Protein AF-A0A369B6W3-F1 (afdb_monomer_lite)

Organism: NCBI:txid1297424

Secondary structure (DSSP, 8-state):
-HHHHHHHHHHHHHHHHHHHHHHHHHHHHHHHHTT---TT-EEEEEEETTEEEEE--EETTEEPPPPPHHHHHHHHHHHHHHT--BPSEEEEEETT--HHHHGGGS-B-

Foldseek 3Di:
DVVVVVVVVVVVVVVVVVVVVVVVVVVVVCVVVVDPLVFPDKWKWFDDPVDIDIDFDDDPPDRADDPDPVQVVVLVVVCVVVVWDFDGDIWIDRRPPRSVRVVVRTDTD

Sequence (109 aa):
MKKIIIVSLSIILIGVVSIYLYNYFTFKNAFDKAGIVTLGKTLIIEVNESDIRDYNFIEKNQELGKWKESEKNSFINYMKEKKLILKPGAYEINQGTAWEKAIEIFQFE

Structure (mmCIF, N/CA/C/O backbone):
data_AF-A0A369B6W3-F1
#
_entry.id   AF-A0A369B6W3-F1
#
loop_
_atom_site.group_PDB
_atom_site.id
_atom_site.type_symbol
_atom_site.label_atom_id
_atom_site.label_alt_id
_atom_site.label_comp_id
_atom_site.label_asym_id
_atom_site.label_entity_id
_atom_site.label_seq_id
_atom_site.pdbx_PDB_ins_code
_atom_site.Cartn_x
_atom_site.Cartn_y
_atom_site.Cartn_z
_atom_site.occupancy
_atom_site.B_iso_or_equiv
_atom_site.auth_seq_id
_atom_site.auth_comp_id
_atom_site.auth_asym_id
_atom_site.auth_atom_id
_atom_site.pdbx_PDB_model_num
ATOM 1 N N . MET A 1 1 ? 26.537 33.912 -44.029 1.00 60.38 1 MET A N 1
ATOM 2 C CA . MET A 1 1 ? 25.814 34.239 -42.777 1.00 60.38 1 MET A CA 1
ATOM 3 C C . MET A 1 1 ? 24.512 33.449 -42.611 1.00 60.38 1 MET A C 1
ATOM 5 O O . MET A 1 1 ? 24.460 32.643 -41.698 1.00 60.38 1 MET A O 1
ATOM 9 N N . LYS A 1 2 ? 23.513 33.552 -43.508 1.00 61.41 2 LYS A N 1
ATOM 10 C CA . LYS A 1 2 ? 22.226 32.816 -43.387 1.00 61.41 2 LYS A CA 1
ATOM 11 C C . LYS A 1 2 ? 22.357 31.284 -43.234 1.00 61.41 2 LYS A C 1
ATOM 13 O O . LYS A 1 2 ? 21.684 30.700 -42.399 1.00 61.41 2 LYS A O 1
ATOM 18 N N . LYS A 1 3 ? 23.272 30.644 -43.979 1.00 64.12 3 LYS A N 1
ATOM 19 C CA . LYS A 1 3 ? 23.532 29.190 -43.882 1.00 64.12 3 LYS A CA 1
ATOM 20 C C . LYS A 1 3 ? 24.106 28.760 -42.522 1.00 64.12 3 LYS A C 1
ATOM 22 O O . LYS A 1 3 ? 23.768 27.691 -42.043 1.00 64.12 3 LYS A O 1
ATOM 27 N N . ILE A 1 4 ? 24.929 29.605 -41.895 1.00 70.88 4 ILE A N 1
ATOM 28 C CA . ILE A 1 4 ? 25.545 29.326 -40.586 1.00 70.88 4 ILE A CA 1
ATOM 29 C C . ILE A 1 4 ? 24.474 29.363 -39.490 1.00 70.88 4 ILE A C 1
ATOM 31 O O . ILE A 1 4 ? 24.413 28.463 -38.667 1.00 70.88 4 ILE A O 1
ATOM 35 N N . ILE A 1 5 ? 23.567 30.344 -39.552 1.00 73.56 5 ILE A N 1
ATOM 36 C CA . ILE A 1 5 ? 22.449 30.485 -38.607 1.00 73.56 5 ILE A CA 1
ATOM 37 C C . ILE A 1 5 ? 21.522 29.259 -38.651 1.00 73.56 5 ILE A C 1
ATOM 39 O O . ILE A 1 5 ? 21.142 28.744 -37.604 1.00 73.56 5 ILE A O 1
ATOM 43 N N . ILE A 1 6 ? 21.203 28.756 -39.849 1.00 75.75 6 ILE A N 1
ATOM 44 C CA . ILE A 1 6 ? 20.357 27.562 -40.022 1.00 75.75 6 ILE A CA 1
ATOM 45 C C . ILE A 1 6 ? 21.028 26.323 -39.416 1.00 75.75 6 ILE A C 1
ATOM 47 O O . ILE A 1 6 ? 20.380 25.565 -38.702 1.00 75.75 6 ILE A O 1
ATOM 51 N N . VAL A 1 7 ? 22.330 26.137 -39.652 1.00 74.00 7 VAL A N 1
ATOM 52 C CA . VAL A 1 7 ? 23.082 25.004 -39.090 1.00 74.00 7 VAL A CA 1
ATOM 53 C C . VAL A 1 7 ? 23.132 25.077 -37.561 1.00 74.00 7 VAL A C 1
ATOM 55 O O . VAL A 1 7 ? 22.902 24.068 -36.898 1.00 74.00 7 VAL A O 1
ATOM 58 N N . SER A 1 8 ? 23.352 26.263 -36.985 1.00 72.81 8 SER A N 1
ATOM 59 C CA . SER A 1 8 ? 23.335 26.456 -35.530 1.00 72.81 8 SER A CA 1
ATOM 60 C C . SER A 1 8 ? 21.963 26.161 -34.910 1.00 72.81 8 SER A C 1
ATOM 62 O O . SER A 1 8 ? 21.895 25.508 -33.872 1.00 72.81 8 SER A O 1
ATOM 64 N N . LEU A 1 9 ? 20.870 26.573 -35.560 1.00 78.50 9 LEU A N 1
ATOM 65 C CA . LEU A 1 9 ? 19.500 26.275 -35.121 1.00 78.50 9 LEU A CA 1
ATOM 66 C C . LEU A 1 9 ? 19.202 24.771 -35.117 1.00 78.50 9 LEU A C 1
ATOM 68 O O . LEU A 1 9 ? 18.630 24.268 -34.152 1.00 78.50 9 LEU A O 1
ATOM 72 N N . SER A 1 10 ? 19.637 24.044 -36.148 1.00 76.56 10 SER A N 1
ATOM 73 C CA . SER A 1 10 ? 19.457 22.590 -36.222 1.00 76.56 10 SER A CA 1
ATOM 74 C C . SER A 1 10 ? 20.183 21.856 -35.092 1.00 76.56 10 SER A C 1
ATOM 76 O O . SER A 1 10 ? 19.630 20.925 -34.513 1.00 76.56 10 SER A O 1
ATOM 78 N N . ILE A 1 11 ? 21.395 22.293 -34.732 1.00 79.19 11 ILE A N 1
ATOM 79 C CA . ILE A 1 11 ? 22.173 21.692 -33.636 1.00 79.19 11 ILE A CA 1
ATOM 80 C C . ILE A 1 11 ? 21.484 21.924 -32.285 1.00 79.19 11 ILE A C 1
ATOM 82 O O . ILE A 1 11 ? 21.382 20.997 -31.482 1.00 79.19 11 ILE A O 1
ATOM 86 N N . ILE A 1 12 ? 20.962 23.133 -32.052 1.00 82.31 12 ILE A N 1
ATOM 87 C CA . ILE A 1 12 ? 20.214 23.458 -30.828 1.00 82.31 12 ILE A CA 1
ATOM 88 C C . ILE A 1 12 ? 18.953 22.595 -30.729 1.00 82.31 12 ILE A C 1
ATOM 90 O O . ILE A 1 12 ? 18.688 22.015 -29.677 1.00 82.31 12 ILE A O 1
ATOM 94 N N . LEU A 1 13 ? 18.203 22.457 -31.827 1.00 80.88 13 LE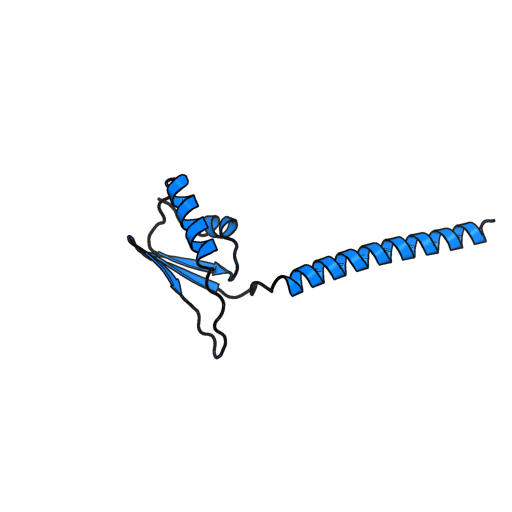U A N 1
ATOM 95 C CA . LEU A 1 13 ? 16.982 21.653 -31.857 1.00 80.88 13 LEU A CA 1
ATOM 96 C C . LEU A 1 13 ? 17.267 20.177 -31.538 1.00 80.88 13 LEU A C 1
ATOM 98 O O . LEU A 1 13 ? 16.584 19.585 -30.704 1.00 80.88 13 LEU A O 1
ATOM 102 N N . ILE A 1 14 ? 18.311 19.601 -32.143 1.00 83.12 14 ILE A N 1
ATOM 103 C CA . ILE A 1 14 ? 18.744 18.223 -31.866 1.00 83.12 14 ILE A CA 1
ATOM 104 C C . ILE A 1 14 ? 19.161 18.071 -30.398 1.00 83.12 14 ILE A C 1
ATOM 106 O O . ILE A 1 14 ? 18.805 17.076 -29.765 1.00 83.12 14 ILE A O 1
ATOM 110 N N . GLY A 1 15 ? 19.860 19.061 -29.832 1.00 80.06 15 GLY A N 1
ATOM 111 C CA . GLY A 1 15 ? 20.233 19.073 -28.418 1.00 80.06 15 GLY A CA 1
ATOM 112 C C . GLY A 1 15 ? 19.017 19.042 -27.488 1.00 80.06 15 GLY A C 1
ATOM 113 O O . GLY A 1 15 ? 18.956 18.206 -26.588 1.00 80.06 15 GLY A O 1
ATOM 114 N N . VAL A 1 16 ? 18.011 19.888 -27.741 1.00 82.88 16 VAL A N 1
ATOM 115 C CA . VAL A 1 16 ? 16.775 19.943 -26.936 1.00 82.88 16 VAL A CA 1
ATOM 116 C C . VAL A 1 16 ? 15.996 18.630 -27.023 1.00 82.88 16 VAL A C 1
ATOM 118 O O . VAL A 1 16 ? 15.594 18.089 -25.993 1.00 82.88 16 VAL A O 1
ATOM 121 N N . VAL A 1 17 ? 15.831 18.078 -28.229 1.00 81.62 17 VAL A N 1
ATOM 122 C CA . VAL A 1 17 ? 15.153 16.787 -28.432 1.00 81.62 17 VAL A CA 1
ATOM 123 C C . VAL A 1 17 ? 15.911 15.655 -27.735 1.00 81.62 17 VAL A C 1
ATOM 125 O O . VAL A 1 17 ? 15.287 14.811 -27.098 1.00 81.62 17 VAL A O 1
ATOM 128 N N . SER A 1 18 ? 17.245 15.656 -27.781 1.00 79.56 18 SER A N 1
ATOM 129 C CA . SER A 1 18 ? 18.065 14.630 -27.123 1.00 79.56 18 SER A CA 1
ATOM 130 C C . SER A 1 18 ? 17.948 14.686 -25.599 1.00 79.56 18 SER A C 1
ATOM 132 O O . SER A 1 18 ? 17.792 13.645 -24.969 1.00 79.56 18 SER A O 1
ATOM 134 N N . ILE A 1 19 ? 17.957 15.885 -25.003 1.00 82.19 19 ILE A N 1
ATOM 135 C CA . ILE A 1 19 ? 17.749 16.072 -23.557 1.00 82.19 19 ILE A CA 1
ATOM 136 C C . ILE A 1 19 ? 16.336 15.635 -23.158 1.00 82.19 19 ILE A C 1
ATOM 138 O O . ILE A 1 19 ? 16.162 14.945 -22.154 1.00 82.19 19 ILE A O 1
ATOM 142 N N . TYR A 1 20 ? 15.326 15.999 -23.952 1.00 78.50 20 TYR A N 1
ATOM 143 C CA . TYR A 1 20 ? 13.942 15.605 -23.702 1.00 78.50 20 TYR A CA 1
ATOM 144 C C . TYR A 1 20 ? 13.769 14.083 -23.750 1.00 78.50 20 TYR A C 1
ATOM 146 O O . TYR A 1 20 ? 13.223 13.495 -22.817 1.00 78.50 20 TYR A O 1
ATOM 154 N N . LEU A 1 21 ? 14.294 13.430 -24.792 1.00 77.62 21 LEU A N 1
ATOM 155 C CA . LEU A 1 21 ? 14.273 11.975 -24.915 1.00 77.62 21 LEU A CA 1
ATOM 156 C C . LEU A 1 21 ? 15.069 11.306 -23.795 1.00 77.62 21 LEU A C 1
ATOM 158 O O . LEU A 1 21 ? 14.592 10.327 -23.234 1.00 77.62 21 LEU A O 1
ATOM 162 N N . TYR A 1 22 ? 16.235 11.834 -23.418 1.00 78.25 22 TYR A N 1
ATOM 163 C CA . TYR A 1 22 ? 17.024 11.296 -22.310 1.00 78.25 22 TYR A CA 1
ATOM 164 C C . TYR A 1 22 ? 16.271 11.374 -20.980 1.00 78.25 22 TYR A C 1
ATOM 166 O O . TYR A 1 22 ? 16.220 10.385 -20.253 1.00 78.25 22 TYR A O 1
ATOM 174 N N . ASN A 1 23 ? 15.632 12.505 -20.676 1.00 72.44 23 ASN A N 1
ATOM 175 C CA . ASN A 1 23 ? 14.807 12.647 -19.477 1.00 72.44 23 ASN A CA 1
ATOM 176 C C . ASN A 1 23 ? 13.587 11.725 -19.522 1.00 72.44 23 ASN A C 1
ATOM 178 O O . ASN A 1 23 ? 13.288 11.080 -18.524 1.00 72.44 23 ASN A O 1
ATOM 182 N N . TYR A 1 24 ? 12.929 11.592 -20.675 1.00 73.81 24 TYR A N 1
ATOM 183 C CA . TYR A 1 24 ? 11.812 10.666 -20.854 1.00 73.81 24 TYR A CA 1
ATOM 184 C C . TYR A 1 24 ? 12.239 9.204 -20.669 1.00 73.81 24 TYR A C 1
ATOM 186 O O . TYR A 1 24 ? 11.596 8.469 -19.928 1.00 73.81 24 TYR A O 1
ATOM 194 N N . PHE A 1 25 ? 13.350 8.777 -21.277 1.00 70.38 25 PHE A N 1
ATOM 195 C CA . PHE A 1 25 ? 13.887 7.423 -21.122 1.00 70.38 25 PHE A CA 1
ATOM 196 C C . PHE A 1 25 ? 14.426 7.168 -19.719 1.00 70.38 25 PHE A C 1
ATOM 198 O O . PHE A 1 25 ? 14.278 6.060 -19.222 1.00 70.38 25 PHE A O 1
ATOM 205 N N . THR A 1 26 ? 15.022 8.161 -19.062 1.00 67.69 26 THR A N 1
ATOM 206 C CA . THR A 1 26 ? 15.501 8.033 -17.680 1.00 67.69 26 THR A CA 1
ATOM 207 C C . THR A 1 26 ? 14.330 7.970 -16.712 1.00 67.69 26 THR A C 1
ATOM 209 O O . THR A 1 26 ? 14.348 7.135 -15.821 1.00 67.69 26 THR A O 1
ATOM 212 N N . PHE A 1 27 ? 13.284 8.775 -16.917 1.00 60.12 27 PHE A N 1
ATOM 213 C CA . PHE A 1 27 ? 12.050 8.720 -16.136 1.00 60.12 27 PHE A CA 1
ATOM 214 C C . PHE A 1 27 ? 11.310 7.402 -16.358 1.00 60.12 27 PHE A C 1
ATOM 216 O O . PHE A 1 27 ? 10.925 6.761 -15.390 1.00 60.12 27 PHE A O 1
ATOM 223 N N . LYS A 1 28 ? 11.185 6.947 -17.611 1.00 59.41 28 LYS A N 1
ATOM 224 C CA . LYS A 1 28 ? 10.591 5.653 -17.959 1.00 59.41 28 LYS A CA 1
ATOM 225 C C . LYS A 1 28 ? 11.400 4.490 -17.393 1.00 59.41 28 LYS A C 1
ATOM 227 O O . LYS A 1 28 ? 10.831 3.627 -16.751 1.00 59.41 28 LYS A O 1
ATOM 232 N N . ASN A 1 29 ? 12.724 4.500 -17.540 1.00 58.84 29 ASN A N 1
ATOM 233 C CA . ASN A 1 29 ? 13.590 3.476 -16.961 1.00 58.84 29 ASN A CA 1
ATOM 234 C C . ASN A 1 29 ? 13.630 3.549 -15.434 1.00 58.84 29 ASN A C 1
ATOM 236 O O . ASN A 1 29 ? 13.825 2.519 -14.809 1.00 58.84 29 ASN A O 1
ATOM 240 N N . ALA A 1 30 ? 13.480 4.725 -14.820 1.00 58.38 30 ALA A N 1
ATOM 241 C CA . ALA A 1 30 ? 13.326 4.857 -13.376 1.00 58.38 30 ALA A CA 1
ATOM 242 C C . ALA A 1 30 ? 11.963 4.322 -12.925 1.00 58.38 30 ALA A C 1
ATOM 244 O O . ALA A 1 30 ? 11.916 3.649 -11.911 1.00 58.38 30 ALA A O 1
ATOM 245 N N . PHE A 1 31 ? 10.894 4.527 -13.699 1.00 52.56 31 PHE A N 1
ATOM 246 C CA . PHE A 1 31 ? 9.586 3.894 -13.497 1.00 52.56 31 PHE A CA 1
ATOM 247 C C . PHE A 1 31 ? 9.664 2.364 -13.628 1.00 52.56 31 PHE A C 1
ATOM 249 O O . PHE A 1 31 ? 9.196 1.647 -12.752 1.00 52.56 31 PHE A O 1
ATOM 256 N N . ASP A 1 32 ? 10.318 1.865 -14.678 1.00 52.53 32 ASP A N 1
ATOM 257 C CA . ASP A 1 32 ? 10.472 0.435 -14.953 1.00 52.53 32 ASP A CA 1
ATOM 258 C C . ASP A 1 32 ? 11.433 -0.238 -13.944 1.00 52.53 32 ASP A C 1
ATOM 260 O O . ASP A 1 32 ? 11.215 -1.380 -13.541 1.00 52.53 32 ASP A O 1
ATOM 264 N N . LYS A 1 33 ? 12.486 0.465 -13.485 1.00 48.34 33 LYS A N 1
ATOM 265 C CA . LYS A 1 33 ? 13.457 -0.022 -12.479 1.00 48.34 33 LYS A CA 1
ATOM 266 C C . LYS A 1 33 ? 13.033 0.205 -11.029 1.00 48.34 33 LYS A C 1
ATOM 268 O O . LYS A 1 33 ? 13.528 -0.519 -10.171 1.00 48.34 33 LYS A O 1
ATOM 273 N N . ALA A 1 34 ? 12.129 1.142 -10.736 1.00 49.47 34 ALA A N 1
ATOM 274 C CA . ALA A 1 34 ? 11.531 1.316 -9.404 1.00 49.47 34 ALA A CA 1
ATOM 275 C C . ALA A 1 34 ? 10.627 0.138 -9.005 1.00 49.47 34 ALA A C 1
ATOM 277 O O . ALA A 1 34 ? 10.035 0.149 -7.928 1.00 49.47 34 ALA A O 1
ATOM 278 N N . GLY A 1 35 ? 10.562 -0.899 -9.841 1.00 38.44 35 GLY A N 1
ATOM 279 C CA . GLY A 1 35 ? 9.633 -1.986 -9.679 1.00 38.44 35 GLY A CA 1
ATOM 280 C C . GLY A 1 35 ? 8.299 -1.510 -10.204 1.00 38.44 35 GLY A C 1
ATOM 281 O O . GLY A 1 35 ? 7.638 -0.651 -9.628 1.00 38.44 35 GLY A O 1
ATOM 282 N N . ILE A 1 36 ? 7.894 -2.122 -11.302 1.00 42.94 36 ILE A N 1
ATOM 283 C CA . ILE A 1 36 ? 6.495 -2.281 -11.640 1.00 42.94 36 ILE A CA 1
ATOM 284 C C . ILE A 1 36 ? 5.838 -2.904 -10.399 1.00 42.94 36 ILE A C 1
ATOM 286 O O . ILE A 1 36 ? 5.810 -4.118 -10.220 1.00 42.94 36 ILE A O 1
ATOM 290 N N . VAL A 1 37 ? 5.333 -2.049 -9.509 1.00 46.38 37 VAL A N 1
ATOM 291 C CA . VAL A 1 37 ? 4.018 -2.226 -8.919 1.00 46.38 37 VAL A CA 1
ATOM 292 C C . VAL A 1 37 ? 3.170 -2.793 -10.046 1.00 46.38 37 VAL A C 1
ATOM 294 O O . VAL A 1 37 ? 2.994 -2.116 -11.057 1.00 46.38 37 VAL A O 1
ATOM 297 N N . THR A 1 38 ? 2.786 -4.062 -9.951 1.00 44.22 38 THR A N 1
ATOM 298 C CA . THR A 1 38 ? 1.987 -4.773 -10.949 1.00 44.22 38 THR A CA 1
ATOM 299 C C . THR A 1 38 ? 0.645 -4.062 -11.117 1.00 44.22 38 THR A C 1
ATOM 301 O O . THR A 1 38 ? -0.369 -4.449 -10.545 1.00 44.22 38 THR A O 1
ATOM 304 N N . LEU A 1 39 ? 0.646 -2.978 -11.896 1.00 47.91 39 LEU A N 1
ATOM 305 C CA . LEU A 1 39 ? -0.525 -2.225 -12.304 1.00 47.91 39 LEU A CA 1
ATOM 306 C C . LEU A 1 39 ? -1.383 -3.174 -13.137 1.00 47.91 39 LEU A C 1
ATOM 308 O O . LEU A 1 39 ? -1.049 -3.485 -14.278 1.00 47.91 39 LEU A O 1
ATOM 312 N N . GLY A 1 40 ? -2.463 -3.660 -12.531 1.00 49.75 40 GLY A N 1
ATOM 313 C CA . GLY A 1 40 ? -3.501 -4.411 -13.231 1.00 49.75 40 GLY A CA 1
ATOM 314 C C . GLY A 1 40 ? -4.042 -5.642 -12.514 1.00 49.75 40 GLY A C 1
ATOM 315 O O . GLY A 1 40 ? -4.955 -6.258 -13.051 1.00 49.75 40 GLY A O 1
ATOM 316 N N . LYS A 1 41 ? -3.521 -6.023 -11.340 1.00 61.16 41 LYS A N 1
ATOM 317 C CA . LYS A 1 41 ? -4.063 -7.160 -10.577 1.00 61.16 41 LYS A CA 1
ATOM 318 C C . LYS A 1 41 ? -4.628 -6.709 -9.236 1.00 61.16 41 LYS A C 1
ATOM 320 O O . LYS A 1 41 ? -3.996 -5.925 -8.530 1.00 61.16 41 LYS A O 1
ATOM 325 N N . THR A 1 42 ? -5.815 -7.206 -8.908 1.00 69.31 42 THR A N 1
ATOM 326 C CA . THR A 1 42 ? -6.533 -6.888 -7.671 1.00 69.31 42 THR A CA 1
ATOM 327 C C . THR A 1 42 ? -5.900 -7.614 -6.480 1.00 69.31 42 THR A C 1
ATOM 329 O O . THR A 1 42 ? -5.556 -8.791 -6.563 1.00 69.31 42 THR A O 1
ATOM 332 N N . LEU A 1 43 ? -5.734 -6.904 -5.372 1.00 73.81 43 LEU A N 1
ATOM 333 C CA . LEU A 1 43 ? -5.436 -7.389 -4.031 1.00 73.81 43 LEU 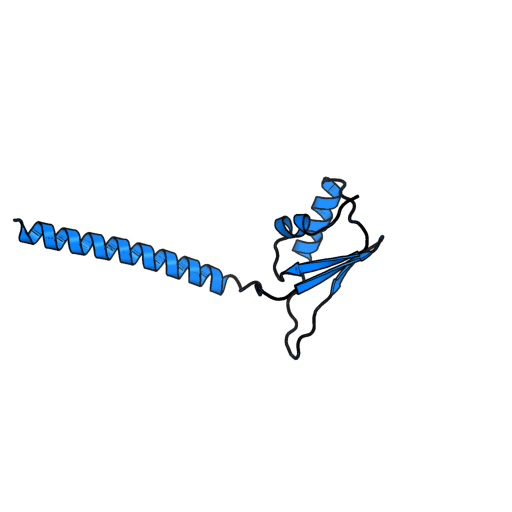A CA 1
ATOM 334 C C . LEU A 1 43 ? -6.719 -7.236 -3.205 1.00 73.81 43 LEU A C 1
ATOM 336 O O . LEU A 1 43 ? -7.296 -6.150 -3.185 1.00 73.81 43 LEU A O 1
ATOM 340 N N . ILE A 1 44 ? -7.159 -8.306 -2.536 1.00 74.12 44 ILE A N 1
ATOM 341 C CA . ILE A 1 44 ? -8.268 -8.223 -1.580 1.00 74.12 44 ILE A CA 1
ATOM 342 C C . ILE A 1 44 ? -7.693 -7.993 -0.188 1.00 74.12 44 ILE A C 1
ATOM 344 O O . ILE A 1 44 ? -6.873 -8.776 0.297 1.00 74.12 44 ILE A O 1
ATOM 348 N N . ILE A 1 45 ? -8.170 -6.937 0.457 1.00 78.38 45 ILE A N 1
ATOM 349 C CA . ILE A 1 45 ? -7.953 -6.664 1.871 1.00 78.38 45 ILE A CA 1
ATOM 350 C C . ILE A 1 45 ? -9.266 -6.946 2.590 1.00 78.38 45 ILE A C 1
ATOM 352 O O . ILE A 1 45 ? -10.271 -6.282 2.348 1.00 78.38 45 ILE A O 1
ATOM 356 N N . GLU A 1 46 ? -9.269 -7.939 3.469 1.00 79.62 46 GLU A N 1
ATOM 357 C CA . GLU A 1 46 ? -10.392 -8.195 4.361 1.00 79.62 46 GLU A CA 1
ATOM 358 C C . GLU A 1 46 ? -10.174 -7.429 5.658 1.00 79.62 46 GLU A C 1
ATOM 360 O O . GLU A 1 46 ? -9.152 -7.578 6.336 1.00 79.62 46 GLU A O 1
ATOM 365 N N . VAL A 1 47 ? -11.158 -6.618 6.010 1.00 81.06 47 VAL A N 1
ATOM 366 C CA . VAL A 1 47 ? -11.213 -5.926 7.286 1.00 81.06 47 VAL A CA 1
ATOM 367 C C . VAL A 1 47 ? -12.276 -6.614 8.122 1.00 81.06 47 VAL A C 1
ATOM 369 O O . VAL A 1 47 ? -13.454 -6.618 7.772 1.00 81.06 47 VAL A O 1
ATOM 372 N N . ASN A 1 48 ? -11.846 -7.193 9.233 1.00 77.38 48 ASN A N 1
ATOM 373 C CA . ASN A 1 48 ? -12.703 -7.723 10.280 1.00 77.38 48 ASN A CA 1
ATOM 374 C C . ASN A 1 48 ? -12.669 -6.768 11.481 1.00 77.38 48 ASN A C 1
ATOM 376 O O . ASN A 1 48 ? -11.741 -5.973 11.619 1.00 77.38 48 ASN A O 1
ATOM 380 N N . GLU A 1 49 ? -13.640 -6.877 12.391 1.00 68.00 49 GLU A N 1
ATOM 381 C CA . GLU A 1 49 ? -13.753 -6.006 13.580 1.00 68.00 49 GLU A CA 1
ATOM 382 C C . GLU A 1 49 ? -12.462 -5.923 14.418 1.00 68.00 49 GLU A C 1
ATOM 384 O O . GLU A 1 49 ? -12.204 -4.919 15.078 1.00 68.00 49 GLU A O 1
ATOM 389 N N . SER A 1 50 ? -11.633 -6.970 14.382 1.00 66.31 50 SER A N 1
ATOM 390 C CA . SER A 1 50 ? -10.402 -7.076 15.167 1.00 66.31 50 SER A CA 1
ATOM 391 C C . SER A 1 50 ? -9.117 -7.159 14.340 1.00 66.31 50 SER A C 1
ATOM 393 O O . SER A 1 50 ? -8.044 -7.264 14.932 1.00 66.31 50 SER A O 1
ATOM 395 N N . ASP A 1 51 ? -9.190 -7.214 13.005 1.00 70.62 51 ASP A N 1
ATOM 396 C CA . ASP A 1 51 ? -8.032 -7.592 12.184 1.00 70.62 51 ASP A CA 1
ATOM 397 C C . ASP A 1 51 ? -8.119 -7.070 10.742 1.00 70.62 51 ASP A C 1
ATOM 399 O O . ASP A 1 51 ? -9.197 -6.993 10.161 1.00 70.62 51 ASP A O 1
ATOM 403 N N . ILE A 1 52 ? -6.965 -6.765 10.146 1.00 73.06 52 ILE A N 1
ATOM 404 C CA . ILE A 1 52 ? -6.830 -6.389 8.732 1.00 73.06 52 ILE A CA 1
ATOM 405 C C . ILE A 1 52 ? -5.942 -7.435 8.068 1.00 73.06 52 ILE A C 1
ATOM 407 O O . ILE A 1 52 ? -4.764 -7.572 8.421 1.00 73.06 52 ILE A O 1
ATOM 411 N N . ARG A 1 53 ? -6.494 -8.176 7.106 1.00 70.69 53 ARG A N 1
ATOM 412 C CA . ARG A 1 53 ? -5.816 -9.278 6.417 1.00 70.69 53 ARG A CA 1
ATOM 413 C C . ARG A 1 53 ? -5.713 -9.022 4.925 1.00 70.69 53 ARG A C 1
ATOM 415 O O . ARG A 1 53 ? -6.716 -8.839 4.245 1.00 70.69 53 ARG A O 1
ATOM 422 N N . ASP A 1 54 ? -4.495 -9.126 4.415 1.00 65.31 54 ASP A N 1
ATOM 423 C CA . ASP A 1 54 ? -4.212 -8.973 2.992 1.00 65.31 54 ASP A CA 1
ATOM 424 C C . ASP A 1 54 ? -4.143 -10.378 2.380 1.00 65.31 54 ASP A C 1
ATOM 426 O O . ASP A 1 54 ? -3.261 -11.177 2.725 1.00 65.31 54 ASP A O 1
ATOM 430 N N . TYR A 1 55 ? -5.087 -10.708 1.501 1.00 61.62 55 TYR A N 1
ATOM 431 C CA . TYR A 1 55 ? -5.150 -12.019 0.861 1.00 61.62 55 TYR A CA 1
ATOM 432 C C . TYR A 1 55 ? -4.401 -12.012 -0.468 1.00 61.62 55 TYR A C 1
ATOM 434 O O . TYR A 1 55 ? -4.671 -11.208 -1.358 1.00 61.62 55 TYR A O 1
ATOM 442 N N . ASN A 1 56 ? -3.482 -12.967 -0.626 1.00 56.72 56 ASN A N 1
ATOM 443 C CA . ASN A 1 56 ? -2.821 -13.207 -1.903 1.00 56.72 56 ASN A CA 1
ATOM 444 C C . ASN A 1 56 ? -3.812 -13.825 -2.889 1.00 56.72 56 ASN A C 1
ATOM 446 O O . ASN A 1 56 ? -4.386 -14.879 -2.611 1.00 56.72 56 ASN A O 1
ATOM 450 N N . PHE A 1 57 ? -3.899 -13.268 -4.092 1.00 54.84 57 PHE A N 1
ATOM 451 C CA . PHE A 1 57 ? -4.384 -14.040 -5.228 1.00 54.84 57 PHE A CA 1
ATOM 452 C C . PHE A 1 57 ? -3.234 -14.858 -5.798 1.00 54.84 57 PHE A C 1
ATOM 454 O O . PHE A 1 57 ? -2.286 -14.317 -6.368 1.00 54.84 57 PHE A O 1
ATOM 461 N N . ILE A 1 58 ? -3.315 -16.177 -5.622 1.00 45.28 58 ILE A N 1
ATOM 462 C CA . ILE A 1 58 ? -2.405 -17.123 -6.261 1.00 45.28 58 ILE A CA 1
ATOM 463 C C . ILE A 1 58 ? -2.881 -17.295 -7.702 1.00 45.28 58 ILE A C 1
ATOM 465 O O . ILE A 1 58 ? -3.741 -18.125 -7.992 1.00 45.28 58 ILE A O 1
ATOM 469 N N . GLU A 1 59 ? -2.323 -16.518 -8.623 1.00 44.66 59 GLU A N 1
ATOM 470 C CA . GLU A 1 59 ? -2.355 -16.916 -10.025 1.00 44.66 59 GLU A CA 1
ATOM 471 C C . GLU A 1 59 ? -1.205 -17.901 -10.249 1.00 44.66 59 GLU A C 1
ATOM 473 O O . GLU A 1 59 ? -0.100 -17.674 -9.749 1.00 44.66 59 GLU A O 1
ATOM 478 N N . LYS A 1 60 ? -1.481 -19.024 -10.935 1.00 43.16 60 LYS A N 1
ATOM 479 C CA . LYS A 1 60 ? -0.536 -20.132 -11.175 1.00 43.16 60 LYS A CA 1
ATOM 480 C C . LYS A 1 60 ? 0.900 -19.609 -11.346 1.00 43.16 60 LYS A C 1
ATOM 482 O O . LYS A 1 60 ? 1.245 -19.074 -12.395 1.00 43.16 60 LYS A O 1
ATOM 487 N N . ASN A 1 61 ? 1.722 -19.831 -10.320 1.00 41.41 61 ASN A N 1
ATOM 488 C CA . ASN A 1 61 ? 3.170 -19.595 -10.270 1.00 41.41 61 ASN A CA 1
ATOM 489 C C . ASN A 1 61 ? 3.677 -18.164 -10.002 1.00 41.41 61 ASN A C 1
ATOM 491 O O . ASN A 1 61 ? 4.866 -17.925 -10.213 1.00 41.41 61 ASN A O 1
ATOM 495 N N . GLN A 1 62 ? 2.864 -17.230 -9.496 1.00 46.28 62 GLN A N 1
ATOM 496 C CA . GLN A 1 62 ? 3.386 -15.949 -8.993 1.00 46.28 62 GLN A CA 1
ATOM 497 C C . GLN A 1 62 ? 2.754 -15.568 -7.649 1.00 46.28 62 GLN A C 1
ATOM 499 O O . GLN A 1 62 ? 1.570 -15.248 -7.573 1.00 46.28 62 GLN A O 1
ATOM 504 N N . GLU A 1 63 ? 3.562 -15.571 -6.583 1.00 49.94 63 GLU A N 1
ATOM 505 C CA . GLU A 1 63 ? 3.233 -14.863 -5.343 1.00 49.94 63 GLU A CA 1
ATOM 506 C C . GLU A 1 63 ? 3.307 -13.363 -5.625 1.00 49.94 63 GLU A C 1
ATOM 508 O O . GLU A 1 63 ? 4.381 -12.763 -5.638 1.00 49.94 63 GLU A O 1
ATOM 513 N N . LEU A 1 64 ? 2.164 -12.760 -5.927 1.00 51.50 64 LEU A N 1
ATOM 514 C CA . LEU A 1 64 ? 2.090 -11.328 -6.163 1.00 51.50 64 LEU A CA 1
ATOM 515 C C . LEU A 1 64 ? 1.867 -10.563 -4.854 1.00 51.50 64 LEU A C 1
ATOM 517 O O . LEU A 1 64 ? 1.215 -11.049 -3.931 1.00 51.50 64 LEU A O 1
ATOM 521 N N . GLY A 1 65 ? 2.505 -9.393 -4.784 1.00 57.56 65 GLY A N 1
ATOM 522 C CA . GLY A 1 65 ? 2.974 -8.752 -3.557 1.00 57.56 65 GLY A CA 1
ATOM 523 C C . GLY A 1 65 ? 1.893 -8.267 -2.594 1.00 57.56 65 GLY A C 1
ATOM 524 O O . GLY A 1 65 ? 1.011 -7.489 -2.957 1.00 57.56 65 GLY A O 1
ATOM 525 N N . LYS A 1 66 ? 2.052 -8.679 -1.334 1.00 65.44 66 LYS A N 1
ATOM 526 C CA . LYS A 1 66 ? 1.421 -8.078 -0.154 1.00 65.44 66 LYS A CA 1
ATOM 527 C C . LYS A 1 66 ? 1.948 -6.663 0.068 1.00 65.44 66 LYS A C 1
ATOM 529 O O . LYS A 1 66 ? 3.056 -6.340 -0.373 1.00 65.44 66 LYS A O 1
ATOM 534 N N . TRP A 1 67 ? 1.207 -5.855 0.824 1.00 72.38 67 TRP A N 1
ATOM 535 C CA . TRP A 1 67 ? 1.812 -4.686 1.456 1.00 72.38 67 TRP A CA 1
ATOM 536 C C . TRP A 1 67 ? 3.000 -5.117 2.305 1.00 72.38 67 TRP A C 1
ATOM 538 O O . TRP A 1 67 ? 2.967 -6.144 2.990 1.00 72.38 67 TRP A O 1
ATOM 548 N N . LYS A 1 68 ? 4.073 -4.327 2.262 1.00 73.00 68 LYS A N 1
ATOM 549 C CA . LYS A 1 68 ? 5.154 -4.515 3.222 1.00 73.00 68 LYS A CA 1
ATOM 550 C C . LYS A 1 68 ? 4.611 -4.200 4.609 1.00 73.00 68 LYS A C 1
ATOM 552 O O . LYS A 1 68 ? 3.822 -3.274 4.784 1.00 73.00 68 LYS A O 1
ATOM 557 N N . GLU A 1 69 ? 5.109 -4.913 5.611 1.00 77.44 69 GLU A N 1
ATOM 558 C CA . GLU A 1 69 ? 4.721 -4.716 7.013 1.00 77.44 69 GLU A CA 1
ATOM 559 C C . GLU A 1 69 ? 4.855 -3.245 7.454 1.00 77.44 69 GLU A C 1
ATOM 561 O O . GLU A 1 69 ? 4.020 -2.721 8.185 1.00 77.44 69 GLU A O 1
ATOM 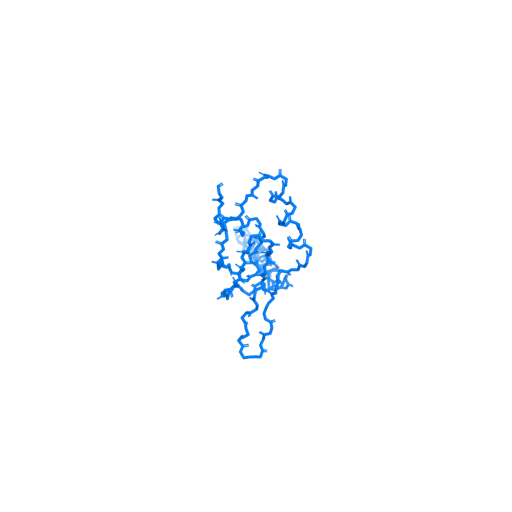566 N N . SER A 1 70 ? 5.868 -2.533 6.952 1.00 78.31 70 SER A N 1
ATOM 567 C CA . SER A 1 70 ? 6.042 -1.098 7.201 1.00 78.31 70 SER A CA 1
ATOM 568 C C . SER A 1 70 ? 4.903 -0.243 6.636 1.00 78.31 70 SER A C 1
ATOM 570 O O . SER A 1 70 ? 4.447 0.676 7.305 1.00 78.31 70 SER A O 1
ATOM 572 N N . GLU A 1 71 ? 4.429 -0.545 5.425 1.00 74.56 71 GLU A N 1
ATOM 573 C CA . GLU A 1 71 ? 3.354 0.202 4.755 1.00 74.56 71 GLU A CA 1
ATOM 574 C C . GLU A 1 71 ? 2.016 -0.043 5.454 1.00 74.56 71 GLU A C 1
ATOM 576 O O . GLU A 1 71 ? 1.288 0.902 5.757 1.00 74.56 71 GLU A O 1
ATOM 581 N N . LYS A 1 72 ? 1.748 -1.306 5.807 1.00 78.12 72 LYS A N 1
ATOM 582 C CA . LYS A 1 72 ? 0.576 -1.698 6.592 1.00 78.12 72 LYS A CA 1
ATOM 583 C C . LYS A 1 72 ? 0.536 -0.981 7.944 1.00 78.12 72 LYS A C 1
ATOM 585 O O . LYS A 1 72 ? -0.494 -0.427 8.323 1.00 78.12 72 LYS A O 1
ATOM 590 N N . ASN A 1 73 ? 1.661 -0.937 8.657 1.00 82.12 73 ASN A N 1
ATOM 591 C CA . ASN A 1 73 ? 1.743 -0.253 9.948 1.00 82.12 73 ASN A CA 1
ATOM 592 C C . ASN A 1 73 ? 1.567 1.267 9.822 1.00 82.12 73 ASN A C 1
ATOM 594 O O . ASN A 1 73 ? 0.868 1.863 10.641 1.00 82.12 73 ASN A O 1
ATOM 598 N N . SER A 1 74 ? 2.133 1.896 8.788 1.00 82.62 74 SER A N 1
ATOM 599 C CA . SER A 1 74 ? 1.899 3.318 8.502 1.00 82.62 74 SER A CA 1
ATOM 600 C C . SER A 1 74 ? 0.421 3.618 8.245 1.00 82.62 74 SER A C 1
ATOM 602 O O . SER A 1 74 ? -0.112 4.565 8.824 1.00 82.62 74 SER A O 1
ATOM 604 N N . PHE A 1 75 ? -0.261 2.786 7.454 1.00 81.94 75 PHE A N 1
ATOM 605 C CA . PHE A 1 75 ? -1.697 2.908 7.203 1.00 81.94 75 PHE A CA 1
ATOM 606 C C . PHE A 1 75 ? -2.522 2.784 8.497 1.00 81.94 75 PHE A C 1
ATOM 608 O O . PHE A 1 75 ? -3.353 3.642 8.794 1.00 81.94 75 PHE A O 1
ATOM 615 N N . ILE A 1 76 ? -2.243 1.768 9.321 1.00 82.62 76 ILE A N 1
ATOM 616 C CA . ILE A 1 76 ? -2.921 1.563 10.612 1.00 82.62 76 ILE A CA 1
ATOM 617 C C . ILE A 1 76 ? -2.705 2.754 11.554 1.00 82.62 76 ILE A C 1
ATOM 619 O O . ILE A 1 76 ? -3.651 3.210 12.200 1.00 82.62 76 ILE A O 1
ATOM 623 N N . ASN A 1 77 ? -1.479 3.271 11.641 1.00 85.00 77 ASN A N 1
ATOM 624 C CA . ASN A 1 77 ? -1.169 4.419 12.491 1.00 85.00 77 ASN A CA 1
ATOM 625 C C . ASN A 1 77 ? -1.906 5.675 12.027 1.00 85.00 77 ASN A C 1
ATOM 627 O O . ASN A 1 77 ? -2.515 6.352 12.852 1.00 85.00 77 ASN A O 1
ATOM 631 N N . TYR A 1 78 ? -1.934 5.936 10.719 1.00 84.19 78 TYR A N 1
ATOM 632 C CA . TYR A 1 78 ? -2.688 7.051 10.155 1.00 84.19 78 TYR A CA 1
ATOM 633 C C . TYR A 1 78 ? -4.177 6.980 10.527 1.00 84.19 78 TYR A C 1
ATOM 635 O O . TYR A 1 78 ? -4.752 7.968 10.986 1.00 84.19 78 TYR A O 1
ATOM 643 N N . MET A 1 79 ? -4.805 5.806 10.397 1.00 81.31 79 MET A N 1
ATOM 644 C CA . MET A 1 79 ? -6.210 5.630 10.778 1.00 81.31 79 MET A CA 1
ATOM 645 C C . MET A 1 79 ? -6.445 5.895 12.267 1.00 81.31 79 MET A C 1
ATOM 647 O O . MET A 1 79 ? -7.400 6.587 12.620 1.00 81.31 79 MET A O 1
ATOM 651 N N . LYS A 1 80 ? -5.549 5.413 13.139 1.00 81.94 80 LYS A N 1
ATOM 652 C CA . LYS A 1 80 ? -5.611 5.670 14.587 1.00 81.94 80 LYS A CA 1
ATOM 653 C C . LYS A 1 80 ? -5.480 7.157 14.910 1.00 81.94 80 LYS A C 1
ATOM 655 O O . LYS A 1 80 ? -6.276 7.682 15.685 1.00 81.94 80 LYS A O 1
ATOM 660 N N . GLU A 1 81 ? -4.517 7.846 14.301 1.00 85.12 81 GLU A N 1
ATOM 661 C CA . GLU A 1 8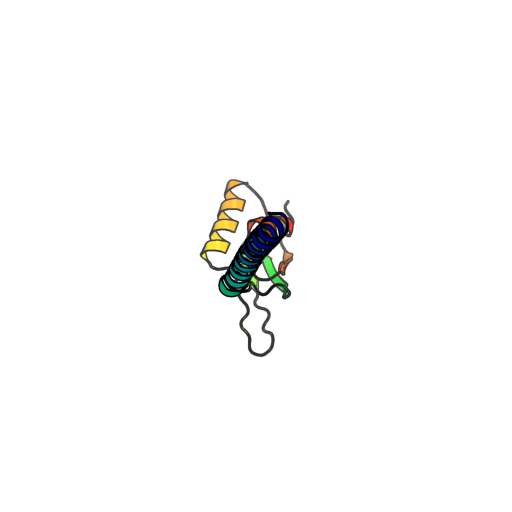1 ? -4.306 9.289 14.484 1.00 85.12 81 GLU A CA 1
ATOM 662 C C . GLU A 1 81 ? -5.526 10.108 14.049 1.00 85.12 81 GLU A C 1
ATOM 664 O O . GLU A 1 81 ? -5.893 11.087 14.701 1.00 85.12 81 GLU A O 1
ATOM 669 N N . LYS A 1 82 ? -6.177 9.694 12.958 1.00 83.38 82 LYS A N 1
ATOM 670 C CA . LYS A 1 82 ? -7.363 10.357 12.405 1.00 83.38 82 LYS A CA 1
ATOM 671 C C . LYS A 1 82 ? -8.685 9.871 12.997 1.00 83.38 82 LYS A C 1
ATOM 673 O O . LYS A 1 82 ? -9.720 10.421 12.635 1.00 83.38 82 LYS A O 1
ATOM 678 N N . LYS A 1 83 ? -8.659 8.908 13.928 1.00 82.56 83 LYS A N 1
ATOM 679 C CA . LYS A 1 83 ? -9.849 8.261 14.511 1.00 82.56 83 LYS A CA 1
ATOM 680 C C . LYS A 1 83 ? -10.800 7.696 13.445 1.00 82.56 83 LYS A C 1
ATOM 682 O O . LYS A 1 83 ? -12.014 7.753 13.608 1.00 82.56 83 LYS A O 1
ATOM 687 N N . LEU A 1 84 ? -10.241 7.183 12.350 1.00 81.38 84 LEU A N 1
ATOM 688 C CA . LEU A 1 84 ? -11.001 6.546 11.279 1.00 81.38 84 LEU A CA 1
ATOM 689 C C . LEU A 1 84 ? -11.320 5.104 11.674 1.00 81.38 84 LEU A C 1
ATOM 691 O O . LEU A 1 84 ? -10.423 4.363 12.081 1.00 81.38 84 LEU A O 1
ATOM 695 N N . ILE A 1 85 ? -12.585 4.713 11.534 1.00 79.88 85 ILE A N 1
ATOM 696 C CA . ILE A 1 85 ? -13.045 3.341 11.752 1.00 79.88 85 ILE A CA 1
ATOM 697 C C . ILE A 1 85 ? -13.417 2.767 10.390 1.00 79.88 85 ILE A C 1
ATOM 699 O O . ILE A 1 85 ? -14.274 3.311 9.695 1.00 79.88 85 ILE A O 1
ATOM 703 N N . LEU A 1 86 ? -12.728 1.699 9.992 1.00 79.81 86 LEU A N 1
ATOM 704 C CA . LEU A 1 86 ? -13.031 0.972 8.766 1.00 79.81 86 LEU A CA 1
ATOM 705 C C . LEU A 1 86 ? -14.275 0.116 8.973 1.00 79.81 86 LEU A C 1
ATOM 707 O O . LEU A 1 86 ? -14.352 -0.631 9.949 1.00 79.81 86 LEU A O 1
ATOM 711 N N . LYS A 1 87 ? -15.202 0.152 8.015 1.00 81.81 87 LYS A N 1
ATOM 712 C CA . LYS A 1 87 ? -16.307 -0.806 8.002 1.00 81.81 87 LYS A CA 1
ATOM 713 C C . LYS A 1 87 ? -15.771 -2.211 7.719 1.00 81.81 87 LYS A C 1
ATOM 715 O O . LYS A 1 87 ? -14.931 -2.359 6.825 1.00 81.81 87 LYS A O 1
ATOM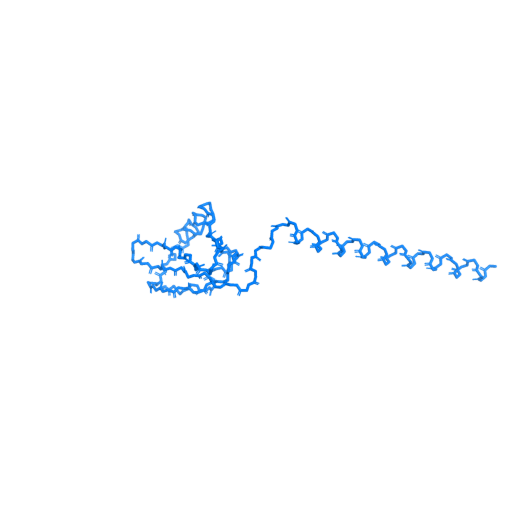 720 N N . PRO A 1 88 ? -16.254 -3.247 8.420 1.00 82.25 88 PRO A N 1
ATOM 721 C CA . PRO A 1 88 ? -15.917 -4.619 8.082 1.00 82.25 88 PRO A CA 1
ATOM 722 C C . PRO A 1 88 ? -16.327 -4.956 6.644 1.00 82.25 88 PRO A C 1
ATOM 724 O O . PRO A 1 88 ? -17.392 -4.544 6.181 1.00 82.25 88 PRO A O 1
ATOM 727 N N . GLY A 1 89 ? -15.489 -5.704 5.931 1.00 81.81 89 GLY A N 1
ATOM 728 C CA . GLY A 1 89 ? -15.751 -6.084 4.546 1.00 81.81 89 GLY A CA 1
ATOM 729 C C . GLY A 1 89 ? -14.499 -6.448 3.755 1.00 81.81 89 GLY A C 1
ATOM 730 O 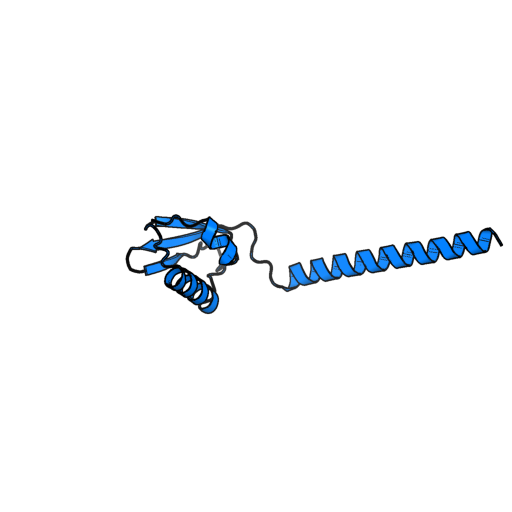O . GLY A 1 89 ? -13.371 -6.308 4.229 1.00 81.81 89 GLY A O 1
ATOM 731 N N . ALA A 1 90 ? -14.716 -6.916 2.528 1.00 80.81 90 ALA A N 1
ATOM 732 C CA . ALA A 1 90 ? -13.658 -7.165 1.559 1.00 80.81 90 ALA A CA 1
ATOM 733 C C . ALA A 1 90 ? -13.497 -5.947 0.643 1.00 80.81 90 ALA A C 1
ATOM 735 O O . ALA A 1 90 ? -14.453 -5.512 -0.000 1.00 80.81 90 ALA A O 1
ATOM 736 N N . TYR A 1 91 ? -12.279 -5.421 0.579 1.00 80.94 91 TYR A N 1
ATOM 737 C CA . TYR A 1 91 ? -11.907 -4.270 -0.231 1.00 80.94 91 TYR A CA 1
ATOM 738 C C . TYR A 1 91 ? -10.967 -4.702 -1.344 1.00 80.94 91 TYR A C 1
ATOM 740 O O . TYR A 1 91 ? -9.965 -5.372 -1.101 1.00 80.94 91 TYR A O 1
ATOM 748 N N . GLU A 1 92 ? -11.284 -4.298 -2.567 1.00 79.56 92 GLU A N 1
ATOM 749 C CA . GLU A 1 92 ? -10.483 -4.589 -3.749 1.00 79.56 92 GLU A CA 1
ATOM 750 C C . GLU A 1 92 ? -9.595 -3.393 -4.083 1.00 79.56 92 GLU A C 1
ATOM 752 O O . GLU A 1 92 ? -10.086 -2.329 -4.455 1.00 79.56 92 GLU A O 1
ATOM 757 N N . ILE A 1 93 ? -8.279 -3.564 -3.971 1.00 78.06 93 ILE A N 1
ATOM 758 C CA . ILE A 1 93 ? -7.304 -2.534 -4.337 1.00 78.06 93 ILE A CA 1
ATOM 759 C C . ILE A 1 93 ? -6.389 -3.040 -5.443 1.00 78.06 93 ILE A C 1
ATOM 761 O O . ILE A 1 93 ? -6.107 -4.228 -5.533 1.00 78.06 93 ILE A O 1
ATOM 765 N N . ASN A 1 94 ? -5.863 -2.157 -6.285 1.00 74.38 94 ASN A N 1
ATOM 766 C CA . ASN A 1 94 ? -4.836 -2.580 -7.236 1.00 74.38 94 ASN A CA 1
ATOM 767 C C . ASN A 1 94 ? -3.534 -2.884 -6.484 1.00 74.38 94 ASN A C 1
ATOM 769 O O . ASN A 1 94 ? -3.160 -2.158 -5.558 1.00 74.38 94 ASN A O 1
ATOM 773 N N . GLN A 1 95 ? -2.816 -3.931 -6.881 1.00 70.62 95 GLN A N 1
ATOM 774 C CA . GLN A 1 95 ? -1.502 -4.228 -6.313 1.00 70.62 95 GLN A CA 1
ATOM 775 C C . GLN A 1 95 ? -0.568 -3.020 -6.422 1.00 70.62 95 GLN A C 1
ATOM 777 O O . GLN A 1 95 ? -0.589 -2.296 -7.416 1.00 70.62 95 GLN A O 1
ATOM 782 N N . GLY A 1 96 ? 0.199 -2.792 -5.349 1.00 64.56 96 GLY A N 1
ATOM 783 C CA . GLY A 1 96 ? 1.063 -1.626 -5.123 1.00 64.56 96 GLY A CA 1
ATOM 784 C C . GLY A 1 96 ? 0.365 -0.262 -5.179 1.00 64.56 96 GLY A C 1
ATOM 785 O O . GLY A 1 96 ? 1.021 0.763 -5.366 1.00 64.56 96 GLY A O 1
ATOM 786 N N . THR A 1 97 ? -0.954 -0.228 -4.965 1.00 72.56 97 THR A N 1
ATOM 787 C CA . THR A 1 97 ? -1.634 1.000 -4.542 1.00 72.56 97 THR A CA 1
ATOM 788 C C . THR A 1 97 ? -0.976 1.494 -3.256 1.00 72.56 97 THR A C 1
ATOM 790 O O . THR A 1 97 ? -0.967 0.788 -2.245 1.00 72.56 97 THR A O 1
ATOM 793 N N . ALA A 1 98 ? -0.406 2.699 -3.318 1.00 70.44 98 ALA A N 1
ATOM 794 C CA . ALA A 1 98 ? 0.134 3.396 -2.157 1.00 70.44 98 ALA A CA 1
ATOM 795 C C . ALA A 1 98 ? -0.980 3.662 -1.132 1.00 70.44 98 ALA A C 1
ATOM 797 O O . ALA A 1 98 ? -2.131 3.888 -1.518 1.00 70.44 98 ALA A O 1
ATOM 798 N N . TRP A 1 99 ? -0.655 3.641 0.162 1.00 73.75 99 TRP A N 1
ATOM 799 C CA . TRP A 1 99 ? -1.659 3.715 1.229 1.00 73.75 99 TRP A CA 1
ATOM 800 C C . TRP A 1 99 ? -2.497 5.002 1.166 1.00 73.75 99 TRP A C 1
ATOM 802 O O . TRP A 1 99 ? -3.688 4.961 1.464 1.00 73.75 99 TRP A O 1
ATOM 812 N N . GLU A 1 100 ? -1.919 6.116 0.701 1.00 72.75 100 GLU A N 1
ATOM 813 C CA . GLU A 1 100 ? -2.619 7.392 0.524 1.00 72.75 100 GLU A CA 1
ATOM 814 C C . GLU A 1 100 ? -3.801 7.252 -0.439 1.00 72.75 100 GLU A C 1
ATOM 816 O O . GLU A 1 100 ? -4.868 7.804 -0.197 1.00 72.75 100 GLU A O 1
ATOM 821 N N . LYS A 1 101 ? -3.619 6.471 -1.512 1.00 72.62 101 LYS A N 1
ATOM 822 C CA . LYS A 1 101 ? -4.684 6.148 -2.470 1.00 72.62 101 LYS A CA 1
ATOM 823 C C . LYS A 1 101 ? -5.589 5.030 -1.972 1.00 72.62 101 LYS A C 1
ATOM 825 O O . LYS A 1 101 ? -6.760 4.997 -2.323 1.00 72.62 101 LYS A O 1
ATOM 830 N N . ALA A 1 102 ? -5.061 4.108 -1.169 1.00 74.12 102 ALA A N 1
ATOM 831 C CA . ALA A 1 102 ? -5.845 3.004 -0.633 1.00 74.12 102 ALA A CA 1
ATOM 832 C C . ALA A 1 102 ? -6.954 3.498 0.303 1.00 74.12 102 ALA A C 1
ATOM 834 O O . ALA A 1 102 ? -8.048 2.948 0.269 1.00 74.12 102 ALA A O 1
ATOM 835 N N . ILE A 1 103 ? -6.709 4.569 1.070 1.00 77.38 103 ILE A N 1
ATOM 836 C CA . ILE A 1 103 ? -7.714 5.222 1.929 1.00 77.38 103 ILE A CA 1
ATOM 837 C C . ILE A 1 103 ? -9.001 5.541 1.168 1.00 77.38 103 ILE A C 1
ATOM 839 O O . ILE A 1 103 ? -10.079 5.326 1.707 1.00 77.38 103 ILE A O 1
ATOM 843 N N . GLU A 1 104 ? -8.900 6.010 -0.076 1.00 80.25 104 GLU A N 1
ATOM 844 C CA . GLU A 1 104 ? -10.063 6.377 -0.895 1.00 80.25 104 GLU A CA 1
ATOM 845 C C . GLU A 1 104 ? -10.946 5.173 -1.262 1.00 80.25 104 GLU A C 1
ATOM 847 O O . GLU A 1 104 ? -12.104 5.346 -1.635 1.00 80.25 104 GLU A O 1
ATOM 852 N N . ILE A 1 105 ? -10.405 3.955 -1.166 1.00 77.25 105 ILE A N 1
ATOM 853 C CA . ILE A 1 105 ? -11.098 2.709 -1.508 1.00 77.25 105 ILE A CA 1
ATOM 854 C C . ILE A 1 105 ? -11.866 2.156 -0.300 1.00 77.25 105 ILE A C 1
ATOM 856 O O . ILE A 1 105 ? -12.862 1.446 -0.459 1.00 77.25 105 ILE A O 1
ATOM 860 N N . PHE A 1 106 ? -11.427 2.485 0.914 1.00 77.81 106 PHE A N 1
ATOM 861 C CA . PHE A 1 106 ? -12.052 1.994 2.130 1.00 77.81 106 PHE A CA 1
ATOM 862 C C . PHE A 1 106 ? -13.316 2.777 2.489 1.00 77.81 106 PHE A C 1
ATOM 864 O O . PHE A 1 106 ? -13.401 3.994 2.330 1.00 77.81 106 PHE A O 1
ATOM 871 N N . GLN A 1 107 ? -14.308 2.064 3.022 1.00 74.94 107 GLN A N 1
ATOM 872 C CA . GLN A 1 107 ? -15.507 2.674 3.577 1.00 74.94 107 GLN A CA 1
ATOM 873 C C . GLN A 1 107 ? -15.301 2.908 5.071 1.00 74.94 107 GLN A C 1
ATOM 875 O O . GLN A 1 107 ? -14.885 2.005 5.799 1.00 74.94 107 GLN A O 1
ATOM 880 N N . PHE A 1 108 ? -15.627 4.115 5.522 1.00 77.69 108 PHE A N 1
ATOM 881 C CA . PHE A 1 108 ? -15.521 4.515 6.922 1.00 77.69 108 PHE A CA 1
ATOM 882 C C . PHE A 1 108 ? -16.910 4.650 7.559 1.00 77.69 108 PHE A C 1
ATOM 884 O O . PHE A 1 108 ? -17.912 4.831 6.853 1.00 77.69 108 PHE A O 1
ATOM 891 N N . GLU A 1 109 ? -16.970 4.493 8.881 1.00 71.19 109 GLU A N 1
ATOM 892 C CA . GLU A 1 109 ? -18.155 4.801 9.700 1.00 71.19 109 GLU A CA 1
ATOM 893 C C . GLU A 1 109 ? -18.391 6.304 9.877 1.00 71.19 109 GLU A C 1
ATOM 895 O O . GLU A 1 109 ? -17.403 7.062 10.019 1.00 71.19 109 GLU A O 1
#

pLDDT: mean 70.19, std 12.32, range [38.44, 85.12]

Radius of gyration: 23.17 Å; chains: 1; bounding box: 44×54×59 Å